Protein AF-A0A2E7N366-F1 (afdb_monomer)

Sequence (136 aa):
MPIILEIIRPYVFANLYFTIGTSVVTGVSNSIASAVQTSSGFGDLLIDFFQAGGGNLGLGLVVNFIPASFNQRFSHSDFFWMTGNLMMVGMNALMLGFQYAIQTENPIESRLIPTIASQSLQNLVILRTYRKSNSA

Secondary structure (DSSP, 8-state):
-HHHHHHHHHHHHHHHHHHHHHHHHHHHHHHHHHHHHS---HHHHHHHHHHHHHHHHHHHHHHTHHHHHHHHHHTTSTTHHHHHHHHHHHHHHHHHHHHHHTT-SSHHHHHHHHHHHHHHHHHHHHHHHHHHHHT-

Nearest PDB structures (foldseek):
  5xtc-assembly1_V  TM=4.777E-01  e=3.179E+00  Homo sapiens
  5kc4-assembly2_E  TM=3.832E-01  e=2.266E+00  Thermotoga maritima MSB8
  4tx5-assembly1_B  TM=2.232E-01  e=5.158E+00  Homo sapiens

Structure (mmCIF, N/CA/C/O backbone):
data_AF-A0A2E7N366-F1
#
_entry.id   AF-A0A2E7N366-F1
#
loop_
_atom_site.group_PDB
_atom_site.id
_atom_site.type_symbol
_atom_site.label_atom_id
_atom_site.label_alt_id
_atom_site.label_comp_id
_atom_site.label_asym_id
_atom_site.label_entity_id
_atom_site.label_seq_id
_atom_site.pdbx_PDB_ins_code
_atom_site.Cartn_x
_atom_site.Cartn_y
_atom_site.Cartn_z
_atom_site.occupancy
_atom_site.B_iso_or_equiv
_atom_site.auth_seq_id
_atom_site.auth_comp_id
_atom_site.auth_asym_id
_atom_site.auth_atom_id
_atom_site.pdbx_PDB_model_num
ATOM 1 N N . MET A 1 1 ? -32.518 -3.395 2.191 1.00 57.12 1 MET A N 1
ATOM 2 C CA . MET A 1 1 ? -31.370 -3.044 1.325 1.00 57.12 1 MET A CA 1
ATOM 3 C C . MET A 1 1 ? -30.466 -1.914 1.854 1.00 57.12 1 MET A C 1
ATOM 5 O O . MET A 1 1 ? -29.264 -2.079 1.693 1.00 57.12 1 MET A O 1
ATOM 9 N N . PRO A 1 2 ? -30.939 -0.827 2.514 1.00 69.81 2 PRO A N 1
ATOM 10 C CA . PRO A 1 2 ? -30.038 0.261 2.946 1.00 69.81 2 PRO A CA 1
ATOM 11 C C . PRO A 1 2 ? -29.047 -0.146 4.054 1.00 69.81 2 PRO A C 1
ATOM 13 O O . PRO A 1 2 ? -27.882 0.227 3.999 1.00 69.81 2 PRO A O 1
ATOM 16 N N . ILE A 1 3 ? -29.466 -1.010 4.987 1.00 70.88 3 ILE A N 1
ATOM 17 C CA . ILE A 1 3 ? -28.657 -1.430 6.149 1.00 70.88 3 ILE A CA 1
ATOM 18 C C . ILE A 1 3 ? -27.393 -2.210 5.740 1.00 70.88 3 ILE A C 1
ATOM 20 O O . ILE A 1 3 ? -26.311 -1.975 6.265 1.00 70.88 3 ILE A O 1
ATOM 24 N N . ILE A 1 4 ? -27.503 -3.119 4.764 1.00 70.12 4 ILE A N 1
ATOM 25 C CA . ILE A 1 4 ? -26.356 -3.907 4.275 1.00 70.12 4 ILE A CA 1
ATOM 26 C C . ILE A 1 4 ? -25.323 -2.989 3.615 1.00 70.12 4 ILE A C 1
ATOM 28 O O . ILE A 1 4 ? -24.121 -3.153 3.819 1.00 70.12 4 ILE A O 1
ATOM 32 N N . LEU A 1 5 ? -25.793 -1.995 2.854 1.00 72.12 5 LEU A N 1
ATOM 33 C CA . LEU A 1 5 ? -24.915 -1.034 2.203 1.00 72.12 5 LEU A CA 1
ATOM 34 C C . LEU A 1 5 ? -24.159 -0.198 3.241 1.00 72.12 5 LEU A C 1
ATOM 36 O O . LEU A 1 5 ? -22.959 -0.013 3.097 1.00 72.12 5 LEU A O 1
ATOM 40 N N . GLU A 1 6 ? -24.822 0.254 4.306 1.00 76.06 6 GLU A N 1
ATOM 41 C CA . GLU A 1 6 ? -24.183 1.023 5.382 1.00 76.06 6 GLU A CA 1
ATOM 42 C C . GLU A 1 6 ? -23.105 0.233 6.129 1.00 76.06 6 GLU A C 1
ATOM 44 O O . GLU A 1 6 ? -22.055 0.795 6.444 1.00 76.06 6 GLU A O 1
ATOM 49 N N . ILE A 1 7 ? -23.325 -1.067 6.346 1.00 78.44 7 ILE A N 1
ATOM 50 C CA . ILE A 1 7 ? -22.358 -1.952 7.008 1.00 78.44 7 ILE A CA 1
ATOM 51 C C . ILE A 1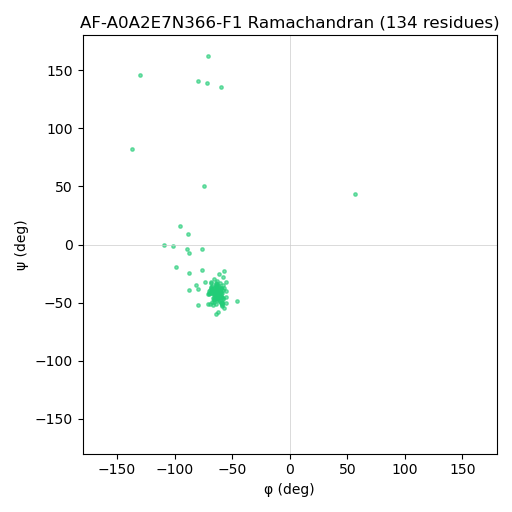 7 ? -21.141 -2.212 6.112 1.00 78.44 7 ILE A C 1
ATOM 53 O O . ILE A 1 7 ? -20.013 -2.189 6.596 1.00 78.44 7 ILE A O 1
ATOM 57 N N . ILE A 1 8 ? -21.341 -2.443 4.810 1.00 83.44 8 ILE A N 1
ATOM 58 C CA . ILE A 1 8 ? -20.267 -2.833 3.877 1.00 83.44 8 ILE A CA 1
ATOM 59 C C . ILE A 1 8 ? -19.459 -1.625 3.384 1.00 83.44 8 ILE A C 1
ATOM 61 O O . ILE A 1 8 ? -18.243 -1.710 3.196 1.00 83.44 8 ILE A O 1
ATOM 65 N N . ARG A 1 9 ? -20.119 -0.480 3.199 1.00 86.38 9 ARG A N 1
ATOM 66 C CA . ARG A 1 9 ? -19.532 0.762 2.684 1.00 86.38 9 ARG A CA 1
ATOM 67 C C . ARG A 1 9 ? -18.185 1.155 3.321 1.00 86.38 9 ARG A C 1
ATOM 69 O O . ARG A 1 9 ? -17.269 1.452 2.554 1.00 86.38 9 ARG A O 1
ATOM 76 N N . PRO A 1 10 ? -17.997 1.163 4.657 1.00 85.38 10 PRO A N 1
ATOM 77 C CA . PRO A 1 10 ? -16.713 1.545 5.251 1.00 85.38 10 PRO A CA 1
ATOM 78 C C . PRO A 1 10 ? -15.563 0.591 4.885 1.00 85.38 10 PRO A C 1
ATOM 80 O O . PRO A 1 10 ? -14.434 1.044 4.693 1.00 85.38 10 PRO A O 1
ATOM 83 N N . TYR A 1 11 ? -15.843 -0.705 4.720 1.00 87.56 11 TYR A N 1
ATOM 84 C CA . TYR A 1 11 ? -14.853 -1.702 4.297 1.00 87.56 11 TYR A CA 1
ATOM 85 C C . TYR A 1 11 ? -14.465 -1.515 2.831 1.00 87.56 11 TYR A C 1
ATOM 87 O O . TYR A 1 11 ? -13.282 -1.542 2.498 1.00 87.56 11 TYR A O 1
ATOM 95 N N . VAL A 1 12 ? -15.448 -1.257 1.964 1.00 88.56 12 VAL A N 1
ATOM 96 C CA . VAL A 1 12 ? -15.210 -0.994 0.537 1.00 88.56 12 VAL A CA 1
ATOM 97 C C . VAL A 1 12 ? -14.381 0.273 0.352 1.00 88.56 12 VAL A C 1
ATOM 99 O O . VAL A 1 12 ? -13.390 0.246 -0.371 1.00 88.56 12 VAL A O 1
ATOM 102 N N . PHE A 1 13 ? -14.716 1.364 1.044 1.00 91.06 13 PHE A N 1
ATOM 103 C CA . PHE A 1 13 ? -13.934 2.597 0.943 1.00 91.06 13 PHE A CA 1
ATOM 104 C C . PHE A 1 13 ? -12.517 2.450 1.489 1.00 91.06 13 PHE A C 1
ATOM 106 O O . PHE A 1 13 ? -11.583 2.960 0.875 1.00 91.06 13 PHE A O 1
ATOM 113 N N . ALA A 1 14 ? -12.336 1.745 2.608 1.00 89.12 14 ALA A N 1
ATOM 114 C CA . ALA A 1 14 ? -11.002 1.481 3.135 1.00 89.12 14 ALA A CA 1
ATOM 115 C C . AL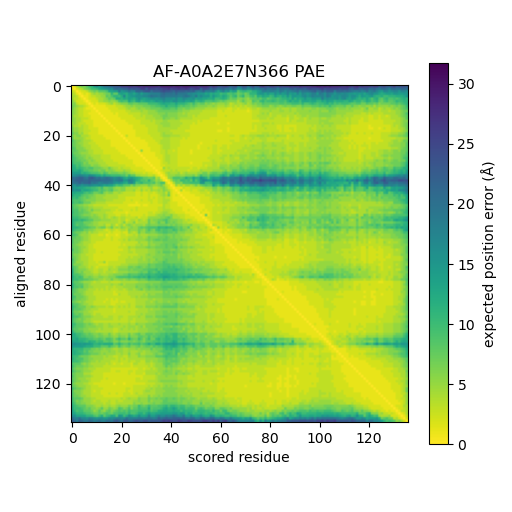A A 1 14 ? -10.179 0.621 2.162 1.00 89.12 14 ALA A C 1
ATOM 117 O O . ALA A 1 14 ? -9.018 0.929 1.907 1.00 89.12 14 ALA A O 1
ATOM 118 N N . ASN A 1 15 ? -10.784 -0.399 1.553 1.00 92.56 15 ASN A N 1
ATOM 119 C CA . ASN A 1 15 ? -10.117 -1.233 0.558 1.00 92.56 15 ASN A CA 1
ATOM 120 C C . ASN A 1 15 ? -9.722 -0.427 -0.692 1.00 92.56 15 ASN A C 1
ATOM 122 O O . ASN A 1 15 ? -8.570 -0.468 -1.124 1.00 92.56 15 ASN A O 1
ATOM 126 N N . LEU A 1 16 ? -10.646 0.374 -1.229 1.00 93.12 16 LEU A N 1
ATOM 127 C CA . LEU A 1 16 ? -10.369 1.268 -2.354 1.00 93.12 16 LEU A CA 1
ATOM 128 C C . LEU A 1 16 ? -9.272 2.280 -2.015 1.00 93.12 16 LEU A C 1
ATOM 130 O O . LEU A 1 16 ? -8.417 2.539 -2.853 1.00 93.12 16 LEU A O 1
ATOM 134 N N . TYR A 1 17 ? -9.247 2.809 -0.790 1.00 92.94 17 TYR A N 1
ATOM 135 C CA . TYR A 1 17 ? -8.205 3.730 -0.342 1.00 92.94 17 TYR A CA 1
ATOM 136 C C . TYR A 1 17 ? -6.806 3.106 -0.429 1.00 92.94 17 TYR A C 1
ATOM 138 O O . TYR A 1 17 ? -5.912 3.691 -1.043 1.00 92.94 17 TYR A O 1
ATOM 146 N N . PHE A 1 18 ? -6.617 1.907 0.130 1.00 92.06 18 PHE A N 1
ATOM 147 C CA . PHE A 1 18 ? -5.327 1.215 0.060 1.00 92.06 18 PHE A CA 1
ATOM 148 C C . PHE A 1 18 ? -4.986 0.777 -1.366 1.00 92.06 18 PHE A C 1
ATOM 150 O O . PHE A 1 18 ? -3.851 0.947 -1.812 1.00 92.06 18 PHE A O 1
ATOM 157 N N . THR A 1 19 ? -5.969 0.267 -2.106 1.00 92.38 19 THR A N 1
ATOM 158 C CA . THR A 1 19 ? -5.776 -0.237 -3.468 1.00 92.38 19 THR A CA 1
ATOM 159 C C . THR A 1 19 ? -5.425 0.867 -4.450 1.00 92.38 19 THR A C 1
ATOM 161 O O . THR A 1 19 ? -4.428 0.751 -5.157 1.00 92.38 19 THR A O 1
ATOM 164 N N . ILE A 1 20 ? -6.176 1.966 -4.467 1.00 92.81 20 ILE A N 1
ATOM 165 C CA . ILE A 1 20 ? -5.880 3.109 -5.336 1.00 92.81 20 ILE A CA 1
ATOM 166 C C . ILE A 1 20 ? -4.556 3.743 -4.913 1.00 92.81 20 ILE A C 1
ATOM 168 O O . ILE A 1 20 ? -3.709 3.992 -5.763 1.00 92.81 20 ILE A O 1
ATOM 172 N N . GLY A 1 21 ? -4.342 3.950 -3.609 1.00 91.12 21 GLY A N 1
ATOM 173 C CA . GLY A 1 21 ? -3.119 4.571 -3.103 1.00 91.12 21 GLY A CA 1
ATOM 174 C C . GLY A 1 21 ? -1.858 3.799 -3.496 1.00 91.12 21 GLY A C 1
ATOM 175 O O . GLY A 1 21 ? -0.936 4.378 -4.064 1.00 91.12 21 GLY A O 1
ATOM 176 N N . THR A 1 22 ? -1.828 2.487 -3.254 1.00 89.94 22 THR A N 1
ATOM 177 C CA . THR A 1 22 ? -0.680 1.648 -3.640 1.00 89.94 22 THR A CA 1
ATOM 178 C C . THR A 1 22 ? -0.521 1.550 -5.156 1.00 89.94 22 THR A C 1
ATOM 180 O O . THR A 1 22 ? 0.599 1.649 -5.641 1.00 89.94 22 THR A O 1
ATOM 183 N N . SER A 1 23 ? -1.617 1.458 -5.915 1.00 90.62 23 SER A N 1
ATOM 184 C CA . SER A 1 23 ? -1.563 1.353 -7.382 1.00 90.62 23 SER A CA 1
ATOM 185 C C . SER A 1 23 ? -1.072 2.629 -8.056 1.00 90.62 23 SER A C 1
ATOM 187 O O . SER A 1 23 ? -0.304 2.552 -9.009 1.00 90.62 23 SER A O 1
ATOM 189 N N . VAL A 1 24 ? -1.457 3.803 -7.545 1.00 92.00 24 VAL A N 1
ATOM 190 C CA . VAL A 1 24 ? -0.930 5.087 -8.030 1.00 92.00 24 VAL A CA 1
ATOM 191 C C . VAL A 1 24 ? 0.569 5.172 -7.774 1.00 92.00 24 VAL A C 1
ATOM 193 O O . VAL A 1 24 ? 1.307 5.531 -8.684 1.00 92.00 24 VAL A O 1
ATOM 196 N N . VAL A 1 25 ? 1.033 4.814 -6.571 1.00 91.56 25 VAL A N 1
ATOM 197 C CA . VAL A 1 25 ? 2.471 4.853 -6.267 1.00 91.56 25 VAL A CA 1
ATOM 198 C C . VAL A 1 25 ? 3.241 3.882 -7.162 1.00 91.56 25 VAL A C 1
ATOM 200 O O . VAL A 1 25 ? 4.235 4.284 -7.753 1.00 91.56 25 VAL A O 1
ATOM 203 N N . THR A 1 26 ? 2.755 2.653 -7.343 1.00 88.00 26 THR A N 1
ATOM 204 C CA . THR A 1 26 ? 3.367 1.676 -8.257 1.00 88.00 26 THR A CA 1
ATOM 205 C C . THR A 1 26 ? 3.409 2.178 -9.702 1.00 88.00 26 THR A C 1
ATOM 207 O O . THR A 1 26 ? 4.453 2.080 -10.343 1.00 88.00 26 THR A O 1
ATOM 210 N N . GLY A 1 27 ? 2.315 2.760 -10.202 1.00 89.25 27 GLY A N 1
ATOM 211 C CA . GLY A 1 27 ? 2.267 3.355 -11.537 1.00 89.25 27 GLY A CA 1
ATOM 212 C C . GLY A 1 27 ? 3.296 4.470 -11.707 1.00 89.25 27 GLY A C 1
ATOM 213 O O . GLY A 1 27 ? 4.104 4.426 -12.629 1.00 89.25 27 GLY A O 1
ATOM 214 N N . VAL A 1 28 ? 3.313 5.443 -10.786 1.00 91.25 28 VAL A N 1
ATOM 215 C CA . VAL A 1 28 ? 4.268 6.563 -10.825 1.00 91.25 28 VAL A CA 1
ATOM 216 C C . VAL A 1 28 ? 5.706 6.052 -10.779 1.00 91.25 28 VAL A C 1
ATOM 218 O O . VAL A 1 28 ? 6.544 6.510 -11.550 1.00 91.25 28 VAL A O 1
ATOM 221 N N . SER A 1 29 ? 6.004 5.100 -9.895 1.00 87.69 29 SER A N 1
ATOM 222 C CA . SER A 1 29 ? 7.351 4.556 -9.756 1.00 87.69 29 SER A CA 1
ATOM 223 C C . SER A 1 29 ? 7.844 3.862 -11.020 1.00 87.69 29 SER A C 1
ATOM 225 O O . SER A 1 29 ? 8.994 4.075 -11.396 1.00 87.69 29 SER A O 1
ATOM 227 N N . ASN A 1 30 ? 6.986 3.103 -11.705 1.00 87.25 30 ASN A N 1
ATOM 228 C CA . ASN A 1 30 ? 7.369 2.450 -12.955 1.00 87.25 30 ASN A CA 1
ATOM 229 C C . ASN A 1 30 ? 7.557 3.456 -14.093 1.00 87.25 30 ASN A C 1
ATOM 231 O O . ASN A 1 30 ? 8.567 3.384 -14.784 1.00 87.25 30 ASN A O 1
ATOM 235 N N . SER A 1 31 ? 6.689 4.462 -14.226 1.00 88.12 31 SER A N 1
ATOM 236 C CA . SER A 1 31 ? 6.911 5.541 -15.198 1.00 88.12 31 SER A CA 1
ATOM 237 C C . SER A 1 31 ? 8.213 6.298 -14.941 1.00 88.12 31 SER A C 1
ATOM 239 O O . SER A 1 31 ? 8.929 6.630 -15.880 1.00 88.12 31 SER A O 1
ATOM 241 N N . ILE A 1 32 ? 8.554 6.575 -13.678 1.00 87.31 32 ILE A N 1
ATOM 242 C CA . ILE A 1 32 ? 9.822 7.236 -13.340 1.00 87.31 32 ILE A CA 1
ATOM 243 C C . ILE A 1 32 ? 11.007 6.337 -13.703 1.00 87.31 32 ILE A C 1
ATOM 245 O O . ILE A 1 32 ? 11.974 6.826 -14.284 1.00 87.31 32 ILE A O 1
ATOM 249 N N . ALA A 1 33 ? 10.939 5.040 -13.394 1.00 85.75 33 ALA A N 1
ATOM 250 C CA . ALA A 1 33 ? 11.992 4.096 -13.752 1.00 85.75 33 ALA A CA 1
ATOM 251 C C . ALA A 1 33 ? 12.232 4.085 -15.270 1.00 85.75 33 ALA A C 1
ATOM 253 O O . ALA A 1 33 ? 13.373 4.249 -15.704 1.00 85.75 33 ALA A O 1
ATOM 254 N N . SER A 1 34 ? 11.166 4.020 -16.068 1.00 86.19 34 SER A N 1
ATOM 255 C CA . SER A 1 34 ? 11.248 4.081 -17.529 1.00 86.19 34 SER A CA 1
ATOM 256 C C . SER A 1 34 ? 11.783 5.414 -18.051 1.00 86.19 34 SER A C 1
ATOM 258 O O . SER A 1 34 ? 12.583 5.420 -18.981 1.00 86.19 34 SER A O 1
ATOM 260 N N . ALA A 1 35 ? 11.408 6.547 -17.448 1.00 86.69 35 ALA A N 1
ATOM 261 C CA . ALA A 1 35 ? 11.916 7.864 -17.848 1.00 86.69 35 ALA A CA 1
ATOM 262 C C . ALA A 1 35 ? 13.423 8.031 -17.593 1.00 86.69 35 ALA A C 1
ATOM 264 O O . ALA A 1 35 ? 14.091 8.793 -18.288 1.00 86.69 35 ALA A O 1
ATOM 265 N N . VAL A 1 36 ? 13.949 7.351 -16.570 1.00 86.94 36 VAL A N 1
ATOM 266 C CA . VAL A 1 36 ? 15.366 7.420 -16.191 1.00 86.94 36 VAL A CA 1
ATOM 267 C C . VAL A 1 36 ? 16.208 6.405 -16.966 1.00 86.94 36 VAL A C 1
ATOM 269 O O . VAL A 1 36 ? 17.336 6.715 -17.340 1.00 86.94 36 VAL A O 1
ATOM 272 N N . GLN A 1 37 ? 15.691 5.197 -17.195 1.00 80.25 37 GLN A N 1
ATOM 273 C CA . GLN A 1 37 ? 16.447 4.104 -17.821 1.00 80.25 37 GLN A CA 1
ATOM 274 C C . GLN A 1 37 ? 16.380 4.116 -19.350 1.00 80.25 37 GLN A C 1
ATOM 276 O O . GLN A 1 37 ? 17.282 3.609 -20.014 1.00 80.25 37 GLN A O 1
ATOM 281 N N . THR A 1 38 ? 15.336 4.714 -19.913 1.00 70.75 38 THR A N 1
ATOM 282 C CA . THR A 1 38 ? 15.083 4.753 -21.353 1.00 70.75 38 THR A CA 1
ATOM 283 C C . THR A 1 38 ? 14.790 6.188 -21.776 1.00 70.75 38 THR A C 1
ATOM 285 O O . THR A 1 38 ? 14.181 6.955 -21.036 1.00 70.75 38 THR A O 1
ATOM 288 N N . SER A 1 39 ? 15.206 6.585 -22.983 1.00 71.50 39 SER A N 1
ATOM 289 C CA . SER A 1 39 ? 14.814 7.872 -23.588 1.00 71.50 39 SER A CA 1
ATOM 290 C C . SER A 1 39 ? 13.357 7.829 -24.075 1.00 71.50 39 SER A C 1
ATOM 292 O O . SER A 1 39 ? 13.069 8.112 -25.236 1.00 71.50 39 SER A O 1
ATOM 294 N N . SER A 1 40 ? 12.458 7.393 -23.196 1.00 77.00 40 SER A N 1
ATOM 295 C CA . SER A 1 40 ? 11.061 7.096 -23.485 1.00 77.00 40 SER A CA 1
ATOM 296 C C . SER A 1 40 ? 10.265 8.369 -23.725 1.00 77.00 40 SER A C 1
ATOM 298 O O . SER A 1 40 ? 10.412 9.367 -23.012 1.00 77.00 40 SER A O 1
ATOM 300 N N . GLY A 1 41 ? 9.383 8.331 -24.724 1.00 85.50 41 GLY A N 1
ATOM 301 C CA . GLY A 1 41 ? 8.437 9.412 -24.957 1.00 85.50 41 GLY A CA 1
ATOM 302 C C . GLY A 1 41 ? 7.359 9.445 -23.873 1.00 85.50 41 GLY A C 1
ATOM 303 O O . GLY A 1 41 ? 7.101 8.454 -23.195 1.00 85.50 41 GLY A O 1
ATOM 304 N N . PHE A 1 42 ? 6.659 10.574 -23.739 1.00 85.88 42 PHE A N 1
ATOM 305 C CA . PHE A 1 42 ? 5.567 10.720 -22.765 1.00 85.88 42 PHE A CA 1
ATOM 306 C C . PHE A 1 42 ? 4.471 9.642 -22.904 1.00 85.88 42 PHE A C 1
ATOM 308 O O . PHE A 1 42 ? 3.883 9.232 -21.906 1.00 85.88 42 PHE A O 1
ATOM 315 N N . GLY A 1 43 ? 4.218 9.158 -24.126 1.00 87.94 43 GLY A N 1
ATOM 316 C CA . GLY A 1 43 ? 3.265 8.073 -24.379 1.00 87.94 43 GLY A CA 1
ATOM 317 C C . GLY A 1 43 ? 3.666 6.750 -23.722 1.00 87.94 43 GLY A C 1
ATOM 318 O O . GLY A 1 43 ? 2.826 6.114 -23.091 1.00 87.94 43 GLY A O 1
ATOM 319 N N . ASP A 1 44 ? 4.945 6.384 -23.789 1.00 86.81 44 ASP A N 1
ATOM 320 C CA . ASP A 1 44 ? 5.464 5.151 -23.186 1.00 86.81 44 ASP A CA 1
ATOM 321 C C . ASP A 1 44 ? 5.394 5.229 -21.655 1.00 86.81 44 ASP A C 1
ATOM 323 O O . ASP A 1 44 ? 4.946 4.293 -21.000 1.00 86.81 44 ASP A O 1
ATOM 327 N N . LEU A 1 45 ? 5.697 6.403 -21.084 1.00 89.12 45 LEU A N 1
ATOM 328 C CA . LEU A 1 45 ? 5.575 6.638 -19.641 1.00 89.12 45 LEU A CA 1
ATOM 329 C C . LEU A 1 45 ? 4.140 6.444 -19.135 1.00 89.12 45 LEU A C 1
ATOM 331 O O . LEU A 1 45 ? 3.942 5.935 -18.029 1.00 89.12 45 LEU A O 1
ATOM 335 N N . LEU A 1 46 ? 3.137 6.852 -19.922 1.00 89.50 46 LEU A N 1
ATOM 336 C CA . LEU A 1 46 ? 1.729 6.629 -19.589 1.00 89.50 46 LEU A CA 1
ATOM 337 C C . LEU A 1 46 ? 1.347 5.151 -19.689 1.00 89.50 46 LEU A C 1
ATOM 339 O O . LEU A 1 46 ? 0.601 4.663 -18.842 1.00 89.50 46 LEU A O 1
ATOM 343 N N . ILE A 1 47 ? 1.843 4.435 -20.697 1.00 90.25 47 ILE A N 1
ATOM 344 C CA . ILE A 1 47 ? 1.590 2.996 -20.832 1.00 90.25 47 ILE A CA 1
ATOM 345 C C . ILE A 1 47 ? 2.166 2.256 -19.623 1.00 90.25 47 ILE A C 1
ATOM 347 O O . ILE A 1 47 ? 1.439 1.501 -18.977 1.00 90.25 47 ILE A O 1
ATOM 351 N N . ASP A 1 48 ? 3.405 2.562 -19.240 1.00 87.44 48 ASP A N 1
ATOM 352 C CA . ASP A 1 48 ? 4.058 1.960 -18.077 1.00 87.44 48 ASP A CA 1
ATOM 353 C C . ASP A 1 48 ? 3.316 2.274 -16.773 1.00 87.44 48 ASP A C 1
ATOM 355 O O . ASP A 1 48 ? 3.144 1.391 -15.925 1.00 87.44 48 ASP A O 1
ATOM 359 N N . PHE A 1 49 ? 2.786 3.499 -16.640 1.00 90.25 49 PHE A N 1
ATOM 360 C CA . PHE A 1 49 ? 1.938 3.884 -15.510 1.00 90.25 49 PHE A CA 1
ATOM 361 C C . PHE A 1 49 ? 0.725 2.960 -15.395 1.00 90.25 49 PHE A C 1
ATOM 363 O O . PHE A 1 49 ? 0.459 2.395 -14.332 1.00 90.25 49 PHE A O 1
ATOM 370 N N . PHE A 1 50 ? -0.043 2.831 -16.480 1.00 90.25 50 PHE A N 1
ATOM 371 C CA . PHE A 1 50 ? -1.306 2.098 -16.470 1.00 90.25 50 PHE A CA 1
ATOM 372 C C . PHE A 1 50 ? -1.102 0.591 -16.415 1.00 90.25 50 PHE A C 1
ATOM 374 O O . PHE A 1 50 ? -1.903 -0.096 -15.785 1.00 90.25 50 PHE A O 1
ATOM 381 N N . GLN A 1 51 ? -0.035 0.069 -17.012 1.00 88.44 51 GLN A N 1
ATOM 382 C CA . GLN A 1 51 ? 0.289 -1.349 -16.934 1.00 88.44 51 GLN A CA 1
ATOM 383 C C . GLN A 1 51 ? 0.663 -1.741 -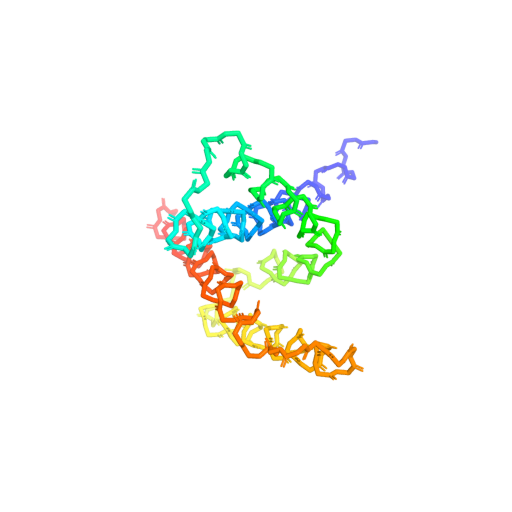15.502 1.00 88.44 51 GLN A C 1
ATOM 385 O O . GLN A 1 51 ? 0.125 -2.706 -14.957 1.00 88.44 51 GLN A O 1
ATOM 390 N N . ALA A 1 52 ? 1.514 -0.945 -14.856 1.00 85.56 52 ALA A N 1
ATOM 391 C CA . ALA A 1 52 ? 1.940 -1.178 -13.485 1.00 85.56 52 ALA A CA 1
ATOM 392 C C . ALA A 1 52 ? 0.826 -0.910 -12.464 1.00 85.56 52 ALA A C 1
ATOM 394 O O . ALA A 1 52 ? 0.515 -1.753 -11.620 1.00 85.56 52 ALA A O 1
ATOM 395 N N . GLY A 1 53 ? 0.191 0.260 -12.557 1.00 85.00 53 GLY A N 1
ATOM 396 C CA . GLY A 1 53 ? -0.896 0.661 -11.674 1.00 85.00 53 GLY A CA 1
ATOM 397 C C . GLY A 1 53 ? -2.129 -0.217 -11.860 1.00 85.00 53 GLY A C 1
ATOM 398 O O . GLY A 1 53 ? -2.676 -0.727 -10.887 1.00 85.00 53 GLY A O 1
ATOM 399 N N . GLY A 1 54 ? -2.533 -0.466 -13.106 1.00 83.56 54 GLY A N 1
ATOM 400 C CA . GLY A 1 54 ? -3.654 -1.343 -13.442 1.00 83.56 54 GLY A CA 1
ATOM 401 C C . GLY A 1 54 ? -3.423 -2.789 -13.010 1.00 83.56 54 GLY A C 1
ATOM 402 O O . GLY A 1 54 ? -4.323 -3.399 -12.431 1.00 83.56 54 GLY A O 1
ATOM 403 N N . GLY A 1 55 ? -2.206 -3.313 -13.192 1.00 80.06 55 GLY A N 1
ATOM 404 C CA . GLY A 1 55 ? -1.825 -4.635 -12.690 1.00 80.06 55 GLY A CA 1
ATOM 405 C C . GLY A 1 55 ? -1.957 -4.753 -11.167 1.00 80.06 55 GLY A C 1
ATOM 406 O O . GLY A 1 55 ? -2.431 -5.770 -10.658 1.00 80.06 55 GLY A O 1
ATOM 407 N N . ASN A 1 56 ? -1.627 -3.688 -10.431 1.00 82.88 56 ASN A N 1
ATOM 408 C CA . ASN A 1 56 ? -1.738 -3.664 -8.973 1.00 82.88 56 ASN A CA 1
ATOM 409 C C . ASN A 1 56 ? -3.186 -3.494 -8.467 1.00 82.88 56 ASN A C 1
ATOM 411 O O . ASN A 1 56 ? -3.484 -3.912 -7.348 1.00 82.88 56 ASN A O 1
ATOM 415 N N . LEU A 1 57 ? -4.112 -2.953 -9.272 1.00 83.94 57 LEU A N 1
ATOM 416 C CA . LEU A 1 57 ? -5.516 -2.787 -8.868 1.00 83.94 57 LEU A CA 1
ATOM 417 C C . LEU A 1 57 ? -6.210 -4.130 -8.601 1.00 83.94 57 LEU A C 1
ATOM 419 O O . LEU A 1 57 ? -6.896 -4.270 -7.589 1.00 83.94 57 LEU A O 1
ATOM 423 N N . GLY A 1 58 ? -6.031 -5.116 -9.487 1.00 80.44 58 GLY A N 1
ATOM 424 C CA . GLY A 1 58 ? -6.738 -6.400 -9.408 1.00 80.44 58 GLY A CA 1
ATOM 425 C C . GLY A 1 58 ? -6.409 -7.179 -8.133 1.00 80.44 58 GLY A C 1
ATOM 426 O O . GLY A 1 58 ? -7.292 -7.462 -7.323 1.00 80.44 58 GLY A O 1
ATOM 427 N N . LEU A 1 59 ? -5.123 -7.475 -7.916 1.00 80.38 59 LEU A N 1
ATOM 428 C CA . LEU A 1 59 ? -4.665 -8.128 -6.684 1.00 80.38 59 LEU A CA 1
ATOM 429 C C . LEU A 1 59 ? -4.810 -7.214 -5.463 1.00 80.38 59 LEU A C 1
ATOM 431 O O . LEU A 1 59 ? -5.113 -7.697 -4.372 1.00 80.38 59 LEU A O 1
ATOM 435 N N . GLY A 1 60 ? -4.659 -5.900 -5.646 1.00 83.38 60 GLY A N 1
ATOM 436 C CA . GLY A 1 60 ? -4.839 -4.903 -4.599 1.00 83.38 60 GLY A CA 1
ATOM 437 C C . GLY A 1 60 ? -6.211 -4.997 -3.941 1.00 83.38 60 GLY A C 1
ATOM 438 O O . GLY A 1 60 ? -6.275 -5.045 -2.718 1.00 83.38 60 GLY A O 1
ATOM 439 N N . LEU A 1 61 ? -7.293 -5.134 -4.716 1.00 87.75 61 LEU A N 1
ATOM 440 C CA . LEU A 1 61 ? -8.651 -5.261 -4.167 1.00 87.75 61 LEU A CA 1
ATOM 441 C C . LEU A 1 61 ? -8.827 -6.485 -3.262 1.00 87.75 61 LEU A C 1
ATOM 443 O O . LEU A 1 61 ? -9.606 -6.438 -2.310 1.00 87.75 61 LEU A O 1
ATOM 447 N N . VAL A 1 62 ? -8.131 -7.583 -3.550 1.00 86.56 62 VAL A N 1
ATOM 448 C CA . VAL A 1 62 ? -8.220 -8.810 -2.749 1.00 86.56 62 VAL A CA 1
ATOM 449 C C . VAL A 1 62 ? -7.363 -8.674 -1.494 1.00 86.56 62 VAL A C 1
ATOM 451 O O . VAL A 1 62 ? -7.842 -8.854 -0.376 1.00 86.56 62 VAL A O 1
ATOM 454 N N . VAL A 1 63 ? -6.096 -8.307 -1.672 1.00 86.56 63 VAL A N 1
ATOM 455 C CA . VAL A 1 63 ? -5.098 -8.272 -0.598 1.00 86.56 63 VAL A CA 1
ATOM 456 C C . VAL A 1 63 ? -5.393 -7.149 0.400 1.00 86.56 63 VAL A C 1
ATOM 458 O O . VAL A 1 63 ? -5.300 -7.354 1.611 1.00 86.56 63 VAL A O 1
ATOM 461 N N . ASN A 1 64 ? -5.827 -5.978 -0.075 1.00 91.62 64 ASN A N 1
ATOM 462 C CA . ASN A 1 64 ? -6.120 -4.829 0.783 1.00 91.62 64 ASN A CA 1
ATOM 463 C C . ASN A 1 64 ? -7.449 -4.949 1.544 1.00 91.62 64 ASN A C 1
ATOM 465 O O . ASN A 1 64 ? -7.741 -4.117 2.408 1.00 91.62 64 ASN A O 1
ATOM 469 N N . PHE A 1 65 ? -8.228 -6.010 1.315 1.00 89.44 65 PHE A N 1
ATOM 470 C CA . PHE A 1 65 ? -9.382 -6.310 2.156 1.00 89.44 65 PHE A CA 1
ATOM 471 C C . PHE A 1 65 ? -8.978 -6.607 3.609 1.00 89.44 65 PHE A C 1
ATOM 473 O O . PHE A 1 65 ? -9.718 -6.270 4.537 1.00 89.44 65 PHE A O 1
ATOM 480 N N . ILE A 1 66 ? -7.787 -7.179 3.822 1.00 89.69 66 ILE A N 1
ATOM 481 C CA . ILE A 1 66 ? -7.244 -7.468 5.156 1.00 89.69 66 ILE A CA 1
ATOM 482 C C . ILE A 1 66 ? -6.997 -6.174 5.946 1.00 89.69 66 ILE A C 1
ATOM 484 O O . ILE A 1 66 ? -7.642 -6.001 6.984 1.00 89.69 66 ILE A O 1
ATOM 488 N N . PRO A 1 67 ? -6.151 -5.228 5.484 1.00 90.94 67 PRO A N 1
ATOM 489 C CA . PRO A 1 67 ? -5.947 -3.972 6.196 1.00 90.94 67 PRO A CA 1
ATOM 490 C C . PRO A 1 67 ? -7.225 -3.139 6.293 1.00 90.94 67 PRO A C 1
ATOM 492 O O . PRO A 1 67 ? -7.463 -2.515 7.325 1.00 90.94 67 PRO A O 1
ATOM 495 N N . ALA A 1 68 ? -8.094 -3.167 5.277 1.00 90.69 68 ALA A N 1
ATOM 496 C CA . ALA A 1 68 ? -9.393 -2.504 5.341 1.00 90.69 68 ALA A CA 1
ATOM 497 C C . ALA A 1 68 ? -10.251 -3.032 6.500 1.00 90.69 68 ALA A C 1
ATOM 499 O O . ALA A 1 68 ? -10.744 -2.251 7.313 1.00 90.69 68 ALA A O 1
ATOM 500 N N . SER A 1 69 ? -10.384 -4.353 6.615 1.00 91.25 69 SER A N 1
ATOM 501 C CA . SER A 1 69 ? -11.183 -4.996 7.664 1.00 91.25 69 SER A CA 1
ATOM 502 C C . SER A 1 69 ? -10.566 -4.835 9.046 1.00 91.25 69 SER A C 1
ATOM 504 O O . SER A 1 69 ? -11.272 -4.545 10.012 1.00 91.25 69 SER A O 1
ATOM 506 N N . PHE A 1 70 ? -9.243 -4.976 9.139 1.00 93.00 70 PHE A N 1
ATOM 507 C CA . PHE A 1 70 ? -8.511 -4.783 10.381 1.00 93.00 70 PHE A CA 1
ATOM 508 C C . PHE A 1 70 ? -8.702 -3.361 10.914 1.00 93.00 70 PHE A C 1
ATOM 510 O O . PHE A 1 70 ? -9.087 -3.178 12.067 1.00 93.00 70 PHE A O 1
ATOM 517 N N . ASN A 1 71 ? -8.504 -2.352 10.062 1.00 92.31 71 ASN A N 1
ATOM 518 C CA . ASN A 1 71 ? -8.611 -0.958 10.471 1.00 92.31 71 ASN A CA 1
ATOM 519 C C . ASN A 1 71 ? -10.025 -0.598 10.933 1.00 92.31 71 ASN A C 1
ATOM 521 O O . ASN A 1 71 ? -10.157 0.059 11.956 1.00 92.31 71 ASN A O 1
ATOM 525 N N . GLN A 1 72 ? -11.077 -1.075 10.260 1.00 89.50 72 GLN A N 1
ATOM 526 C CA . GLN A 1 72 ? -12.455 -0.828 10.711 1.00 89.50 72 GLN A CA 1
ATOM 527 C C . GLN A 1 72 ? -12.753 -1.449 12.080 1.00 89.50 72 GLN A C 1
ATOM 529 O O . GLN A 1 72 ? -13.493 -0.881 12.882 1.00 89.50 72 GLN A O 1
ATOM 534 N N . ARG A 1 73 ? -12.175 -2.621 12.361 1.00 89.75 73 ARG A N 1
ATOM 535 C CA . ARG A 1 73 ? -12.426 -3.346 13.607 1.00 89.75 73 ARG A CA 1
ATOM 536 C C . ARG A 1 73 ? -11.623 -2.799 14.784 1.00 89.75 73 ARG A C 1
ATOM 538 O O . ARG A 1 73 ? -12.141 -2.751 15.896 1.00 89.75 73 ARG A O 1
ATOM 545 N N . PHE A 1 74 ? -10.374 -2.403 14.550 1.00 90.19 74 PHE A N 1
ATOM 546 C CA . PHE A 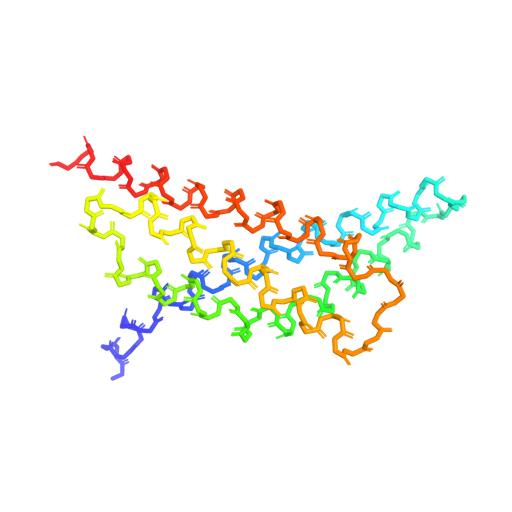1 74 ? -9.417 -2.084 15.612 1.00 90.19 74 PHE A CA 1
ATOM 547 C C . PHE A 1 74 ? -9.079 -0.593 15.737 1.00 90.19 74 PHE A C 1
ATOM 549 O O . PHE A 1 74 ? -8.342 -0.237 16.653 1.00 90.19 74 PHE A O 1
ATOM 556 N N . SER A 1 75 ? -9.648 0.292 14.906 1.00 89.75 75 SER A N 1
ATOM 557 C CA . SER A 1 75 ? -9.393 1.746 14.964 1.00 89.75 75 SER A CA 1
ATOM 558 C C . SER A 1 75 ? -9.701 2.396 16.313 1.00 89.75 75 SER A C 1
ATOM 560 O O . SER A 1 75 ? -9.176 3.461 16.610 1.00 89.75 75 SER A O 1
ATOM 562 N N . HIS A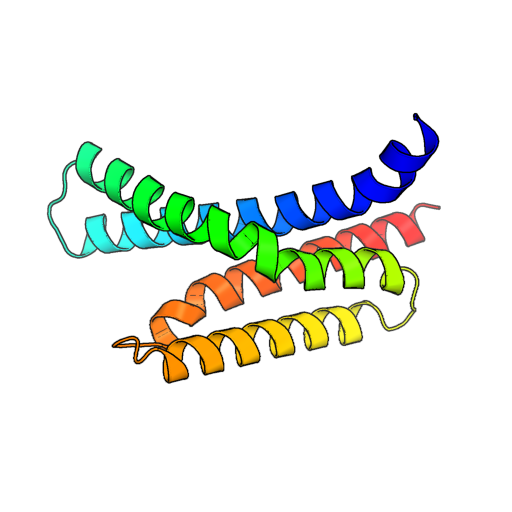 1 76 ? -10.562 1.778 17.119 1.00 88.31 76 HIS A N 1
ATOM 563 C CA . HIS A 1 76 ? -10.982 2.285 18.427 1.00 88.31 76 HIS A CA 1
ATOM 564 C C . HIS A 1 76 ? -10.074 1.818 19.576 1.00 88.31 76 HIS A C 1
ATOM 566 O O . HIS A 1 76 ? -10.312 2.181 20.720 1.00 88.31 76 HIS A O 1
ATOM 572 N N . SER A 1 77 ? -9.082 0.966 19.301 1.00 88.56 77 SER A N 1
ATOM 573 C CA . SER A 1 77 ? -8.171 0.454 20.324 1.00 88.56 77 SER A CA 1
ATOM 574 C C . SER A 1 77 ? -7.088 1.476 20.664 1.00 88.56 77 SER A C 1
ATOM 576 O O . SER A 1 77 ? -6.491 2.069 19.766 1.00 88.56 77 SER A O 1
ATOM 578 N N . ASP A 1 78 ? -6.733 1.579 21.945 1.00 86.44 78 ASP A N 1
ATOM 579 C CA . ASP A 1 78 ? -5.613 2.409 22.417 1.00 86.44 78 ASP A CA 1
ATOM 580 C C . ASP A 1 78 ? -4.275 2.027 21.758 1.00 86.44 78 ASP A C 1
ATOM 582 O O . ASP A 1 78 ? -3.399 2.867 21.545 1.00 86.44 78 ASP A O 1
ATOM 586 N N . PHE A 1 79 ? -4.136 0.759 21.354 1.00 90.31 79 PHE A N 1
ATOM 587 C CA . PHE A 1 79 ? -2.951 0.224 20.682 1.00 90.31 79 PHE A CA 1
ATOM 588 C C . PHE A 1 79 ? -3.073 0.210 19.153 1.00 90.31 79 PHE A C 1
ATOM 590 O O . PHE A 1 79 ? -2.298 -0.482 18.482 1.00 90.31 79 PHE A O 1
ATOM 597 N N . PHE A 1 80 ? -4.028 0.943 18.568 1.00 92.38 80 PHE A N 1
ATOM 598 C CA . PHE A 1 80 ? -4.267 0.934 17.122 1.00 92.38 80 PHE A CA 1
ATOM 599 C C . PHE A 1 80 ? -3.027 1.324 16.311 1.00 92.38 80 PHE A C 1
ATOM 601 O O . PHE A 1 80 ? -2.749 0.712 15.280 1.00 92.38 80 PHE A O 1
ATOM 608 N N . TRP A 1 81 ? -2.227 2.279 16.799 1.00 92.88 81 TRP A N 1
ATOM 609 C CA . TRP A 1 81 ? -0.982 2.654 16.129 1.00 92.88 81 TRP A CA 1
ATOM 610 C C . TRP A 1 81 ? -0.019 1.473 15.985 1.00 92.88 81 TRP A C 1
ATOM 612 O O . TRP A 1 81 ? 0.459 1.192 14.887 1.00 92.88 81 TRP A O 1
ATOM 622 N N . MET A 1 82 ? 0.235 0.752 17.078 1.00 93.56 82 MET A N 1
ATOM 623 C CA . MET A 1 82 ? 1.165 -0.375 17.079 1.00 93.56 82 MET A CA 1
ATOM 624 C C . MET A 1 82 ? 0.599 -1.549 16.280 1.00 93.56 82 MET A C 1
ATOM 626 O O . MET A 1 82 ? 1.252 -2.072 15.380 1.00 93.56 82 MET A O 1
ATOM 630 N N . THR A 1 83 ? -0.636 -1.943 16.583 1.00 92.69 83 THR A N 1
ATOM 631 C CA . THR A 1 83 ? -1.275 -3.120 15.982 1.00 92.69 83 THR A CA 1
ATOM 632 C C . THR A 1 83 ? -1.554 -2.931 14.490 1.00 92.69 83 THR A C 1
ATOM 634 O O . THR A 1 83 ? -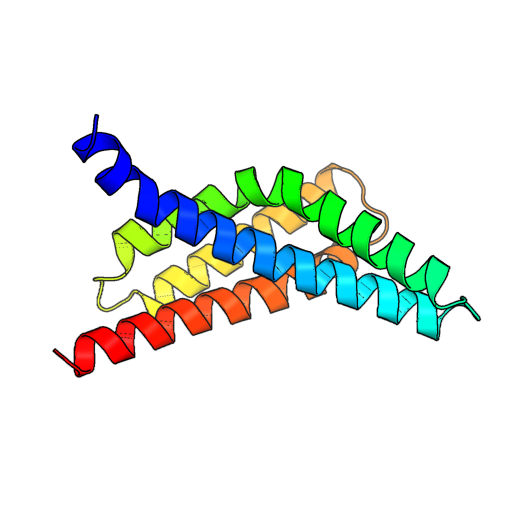1.320 -3.850 13.709 1.00 92.69 83 THR A O 1
ATOM 637 N N . GLY A 1 84 ? -1.955 -1.730 14.064 1.00 93.25 84 GLY A N 1
ATOM 638 C CA . GLY A 1 84 ? -2.138 -1.389 12.655 1.00 93.25 84 GLY A CA 1
ATOM 639 C C . GLY A 1 84 ? -0.825 -1.389 11.869 1.00 93.25 84 GLY A C 1
ATOM 640 O O . GLY A 1 84 ? -0.771 -1.928 10.765 1.00 93.25 84 GLY A O 1
ATOM 641 N N . ASN A 1 85 ? 0.259 -0.848 12.439 1.00 95.25 85 ASN A N 1
ATOM 642 C CA . ASN A 1 85 ? 1.571 -0.898 11.789 1.00 95.25 85 ASN A CA 1
ATOM 643 C C . ASN A 1 85 ? 2.121 -2.334 11.716 1.00 95.25 85 ASN A C 1
ATOM 645 O O . ASN A 1 85 ? 2.631 -2.717 10.665 1.00 95.25 85 ASN A O 1
ATOM 649 N N . LEU A 1 86 ? 1.975 -3.142 12.775 1.00 95.12 86 LEU A N 1
ATOM 650 C CA . LEU A 1 86 ? 2.380 -4.555 12.780 1.00 95.12 86 LEU A CA 1
ATOM 651 C C . LEU A 1 86 ? 1.603 -5.383 11.758 1.00 95.12 86 LEU A C 1
ATOM 653 O O . LEU A 1 86 ? 2.199 -6.185 11.043 1.00 95.12 86 LEU A O 1
ATOM 657 N N . MET A 1 87 ? 0.290 -5.166 11.652 1.00 95.38 87 MET A N 1
ATOM 658 C CA . MET A 1 87 ? -0.539 -5.810 10.635 1.00 95.38 87 MET A CA 1
ATOM 659 C C . MET A 1 87 ? -0.022 -5.493 9.227 1.00 95.38 87 MET A C 1
ATOM 661 O O . MET A 1 87 ? 0.158 -6.410 8.427 1.00 95.38 87 MET A O 1
ATOM 665 N N . MET A 1 88 ? 0.302 -4.230 8.940 1.00 95.25 88 MET A N 1
ATOM 666 C CA . MET A 1 88 ? 0.845 -3.852 7.633 1.00 95.25 88 MET A CA 1
ATOM 667 C C . MET A 1 88 ? 2.225 -4.437 7.352 1.00 95.25 88 MET A C 1
ATOM 669 O O . MET A 1 88 ? 2.474 -4.893 6.237 1.00 95.25 88 MET A O 1
ATOM 673 N N . VAL A 1 89 ? 3.111 -4.478 8.348 1.00 94.69 89 VAL A N 1
ATOM 674 C CA . VAL A 1 89 ? 4.416 -5.141 8.211 1.00 94.69 89 VAL A CA 1
ATOM 675 C C . VAL A 1 89 ? 4.226 -6.632 7.933 1.00 94.69 89 VAL A C 1
ATOM 677 O O . VAL A 1 89 ? 4.838 -7.157 7.006 1.00 94.69 89 VAL A O 1
ATOM 680 N N . GLY A 1 90 ? 3.332 -7.300 8.667 1.00 94.31 90 GLY A N 1
ATOM 681 C CA . GLY A 1 90 ? 2.995 -8.707 8.447 1.00 94.31 90 GLY A CA 1
ATOM 682 C C . GLY A 1 90 ? 2.447 -8.965 7.043 1.00 94.31 90 GLY A C 1
ATOM 683 O O . GLY A 1 90 ? 2.907 -9.874 6.358 1.00 94.31 90 GLY A O 1
ATOM 684 N N . MET A 1 91 ? 1.533 -8.119 6.565 1.00 93.94 91 MET A N 1
ATOM 685 C CA . MET A 1 91 ? 1.012 -8.177 5.196 1.00 93.94 91 MET A CA 1
ATOM 686 C C . MET A 1 91 ? 2.113 -8.003 4.147 1.00 93.94 91 MET A C 1
ATOM 688 O O . MET A 1 91 ? 2.178 -8.761 3.180 1.00 93.94 91 MET A O 1
ATOM 692 N N . ASN A 1 92 ? 3.010 -7.034 4.338 1.00 93.06 92 ASN A N 1
ATOM 693 C CA . ASN A 1 92 ? 4.127 -6.813 3.424 1.00 93.06 92 ASN A CA 1
ATOM 694 C C . ASN A 1 92 ? 5.121 -7.983 3.425 1.00 93.06 92 ASN A C 1
ATOM 696 O O . ASN A 1 92 ? 5.596 -8.359 2.354 1.00 93.06 92 ASN A O 1
ATOM 700 N N . ALA A 1 93 ? 5.371 -8.602 4.581 1.00 93.38 93 ALA A N 1
ATOM 701 C CA . ALA A 1 93 ? 6.193 -9.803 4.698 1.00 93.38 93 ALA A CA 1
ATOM 702 C C . ALA A 1 93 ? 5.553 -11.015 3.998 1.00 93.38 93 ALA A C 1
ATOM 704 O O . ALA A 1 93 ? 6.240 -11.726 3.268 1.00 93.38 93 ALA A O 1
ATOM 705 N N . LEU A 1 94 ? 4.238 -11.220 4.148 1.00 92.19 94 LEU A N 1
ATOM 706 C CA . LEU A 1 94 ? 3.505 -12.277 3.438 1.00 92.19 94 LEU A CA 1
ATOM 707 C C . LEU A 1 94 ? 3.561 -12.079 1.923 1.00 92.19 94 LEU A C 1
ATOM 709 O O . LEU A 1 94 ? 3.835 -13.021 1.185 1.00 92.19 94 LEU A O 1
ATOM 713 N N . MET A 1 95 ? 3.356 -10.847 1.459 1.00 90.56 95 MET A N 1
ATOM 714 C CA . MET A 1 95 ? 3.463 -10.518 0.040 1.00 90.56 95 MET A CA 1
ATOM 715 C C . MET A 1 95 ? 4.886 -10.707 -0.491 1.00 90.56 95 MET A C 1
ATOM 717 O O . MET A 1 95 ? 5.055 -11.156 -1.619 1.00 90.56 95 MET A O 1
ATOM 721 N N . LEU A 1 96 ? 5.912 -10.399 0.306 1.00 91.75 96 LEU A N 1
ATOM 722 C CA . LEU A 1 96 ? 7.297 -10.693 -0.053 1.00 91.75 96 LEU A CA 1
ATOM 723 C C . LEU A 1 96 ? 7.536 -12.204 -0.159 1.00 91.75 96 LEU A C 1
ATOM 725 O O . LEU A 1 96 ? 8.090 -12.656 -1.156 1.00 91.75 96 LEU A O 1
ATOM 729 N N . GLY A 1 97 ? 7.054 -12.988 0.808 1.00 90.56 97 GLY A N 1
ATOM 730 C CA . GLY A 1 97 ? 7.093 -14.451 0.749 1.00 90.56 97 GLY A CA 1
ATOM 731 C C . GLY A 1 97 ? 6.376 -15.012 -0.483 1.00 90.56 97 GLY A C 1
ATOM 732 O O . GLY A 1 97 ? 6.887 -15.924 -1.128 1.00 90.56 97 GLY A O 1
ATOM 733 N N . PHE A 1 98 ? 5.241 -14.422 -0.867 1.00 89.00 98 PHE A N 1
ATOM 734 C CA . PHE A 1 98 ? 4.536 -14.775 -2.099 1.00 89.00 98 PHE A CA 1
ATOM 735 C C . PHE A 1 98 ? 5.380 -14.484 -3.348 1.00 89.00 98 PHE A C 1
ATOM 737 O O . PHE A 1 98 ? 5.499 -15.358 -4.202 1.00 89.00 98 PHE A O 1
ATOM 744 N N . GLN A 1 99 ? 6.030 -13.314 -3.430 1.00 88.69 99 GLN A N 1
ATOM 745 C CA . GLN A 1 99 ? 6.922 -12.983 -4.553 1.00 88.69 99 GLN A CA 1
ATOM 746 C C . GLN A 1 99 ? 8.117 -13.939 -4.662 1.00 88.69 99 GLN A C 1
ATOM 748 O O . GLN A 1 99 ? 8.512 -14.298 -5.773 1.00 88.69 99 GLN A O 1
ATOM 753 N N . TYR A 1 100 ? 8.665 -14.383 -3.525 1.00 90.31 100 TYR A N 1
ATOM 754 C CA . TYR A 1 100 ? 9.679 -15.441 -3.495 1.00 90.31 100 TYR A CA 1
ATOM 755 C C . TYR A 1 100 ? 9.128 -16.776 -4.010 1.00 90.31 100 TYR A C 1
ATOM 757 O O . TYR A 1 100 ? 9.792 -17.446 -4.796 1.00 90.31 100 TYR A O 1
ATOM 765 N N . ALA A 1 101 ? 7.911 -17.156 -3.610 1.00 91.44 101 ALA A N 1
ATOM 766 C CA . ALA A 1 101 ? 7.292 -18.415 -4.023 1.00 91.44 101 ALA A CA 1
ATOM 767 C C . ALA A 1 101 ? 7.019 -18.482 -5.536 1.00 91.44 101 ALA A C 1
ATOM 769 O O . ALA A 1 101 ? 7.173 -19.546 -6.133 1.00 91.44 101 ALA A O 1
ATOM 770 N N . ILE A 1 102 ? 6.662 -17.354 -6.163 1.00 89.50 102 ILE A N 1
ATOM 771 C CA . ILE A 1 102 ? 6.449 -17.267 -7.618 1.00 89.50 102 ILE A CA 1
ATOM 772 C C . ILE A 1 102 ? 7.725 -16.945 -8.412 1.00 89.50 102 ILE A C 1
ATOM 774 O O . ILE A 1 102 ? 7.641 -16.695 -9.609 1.00 89.50 102 ILE A O 1
ATOM 778 N N . GLN A 1 103 ? 8.895 -16.963 -7.762 1.00 88.38 103 GLN A N 1
ATOM 779 C CA . GLN A 1 103 ? 10.210 -16.771 -8.389 1.00 88.38 103 GLN A CA 1
ATOM 780 C C . GLN A 1 103 ? 10.344 -15.448 -9.163 1.00 88.38 103 GLN A C 1
ATOM 782 O O . GLN A 1 103 ? 10.899 -15.405 -10.258 1.00 88.38 103 GLN A O 1
ATOM 787 N N . THR A 1 104 ? 9.849 -14.349 -8.588 1.00 84.25 104 THR A N 1
ATOM 788 C CA . THR A 1 104 ? 10.108 -13.007 -9.141 1.00 84.25 104 THR A CA 1
ATOM 789 C C . THR A 1 104 ? 11.617 -12.740 -9.156 1.00 84.25 104 THR A C 1
ATOM 791 O O . THR A 1 104 ? 12.270 -13.003 -8.150 1.00 84.25 104 THR A O 1
ATOM 794 N N . GLU A 1 105 ? 12.167 -12.192 -10.248 1.00 79.94 105 GLU A N 1
ATOM 795 C CA . GLU A 1 105 ? 13.621 -11.975 -10.407 1.00 79.94 105 GLU A CA 1
ATOM 796 C C . GLU A 1 105 ? 14.240 -11.150 -9.270 1.00 79.94 105 GLU A C 1
ATOM 798 O O . GLU A 1 105 ? 15.325 -11.474 -8.790 1.00 79.94 105 GLU A O 1
ATOM 803 N N . ASN A 1 106 ? 13.539 -10.115 -8.796 1.00 85.56 106 ASN A N 1
ATOM 804 C CA . ASN A 1 106 ? 13.979 -9.313 -7.657 1.00 85.56 106 ASN A CA 1
ATOM 805 C C . ASN A 1 106 ? 12.806 -9.003 -6.705 1.00 85.56 106 ASN A C 1
ATOM 807 O O . ASN A 1 106 ? 12.166 -7.946 -6.783 1.00 85.56 106 ASN A O 1
ATOM 811 N N . PRO A 1 107 ? 12.465 -9.944 -5.803 1.00 84.06 107 PRO A N 1
ATOM 812 C CA . PRO A 1 107 ? 11.262 -9.851 -4.988 1.00 84.06 107 PRO A CA 1
ATOM 813 C C . PRO A 1 107 ? 11.365 -8.717 -3.963 1.00 84.06 107 PRO A C 1
ATOM 815 O O . PRO A 1 107 ? 10.362 -8.059 -3.696 1.00 84.06 107 PRO A O 1
ATOM 818 N N . ILE A 1 108 ? 12.563 -8.425 -3.442 1.00 87.19 108 ILE A N 1
ATOM 819 C CA . ILE A 1 108 ? 12.778 -7.330 -2.486 1.00 87.19 108 ILE A CA 1
ATOM 820 C C . ILE A 1 108 ? 12.539 -5.978 -3.158 1.00 87.19 108 ILE A C 1
ATOM 822 O O . ILE A 1 108 ? 11.732 -5.192 -2.660 1.00 87.19 108 ILE A O 1
ATOM 826 N N . GLU A 1 109 ? 13.180 -5.716 -4.300 1.00 83.31 109 GLU A N 1
ATOM 827 C CA . GLU A 1 109 ? 13.004 -4.450 -5.022 1.00 83.31 109 GLU A CA 1
ATOM 828 C C . GLU A 1 109 ? 11.552 -4.252 -5.460 1.00 83.31 109 GLU A C 1
ATOM 830 O O . GLU A 1 109 ? 10.975 -3.189 -5.219 1.00 83.31 109 GLU A O 1
ATOM 835 N N . SER A 1 110 ? 10.911 -5.308 -5.977 1.00 80.81 110 SER A N 1
ATOM 836 C CA . SER A 1 110 ? 9.501 -5.256 -6.385 1.00 80.81 110 SER A CA 1
ATOM 837 C C . SER A 1 110 ? 8.542 -4.935 -5.230 1.00 80.81 110 SER A C 1
ATOM 839 O O . SER A 1 110 ? 7.446 -4.412 -5.444 1.00 80.81 110 SER A O 1
ATOM 841 N N . ARG A 1 111 ? 8.931 -5.247 -3.986 1.00 88.69 111 ARG A N 1
ATOM 842 C CA . ARG A 1 111 ? 8.106 -5.045 -2.788 1.00 88.69 111 ARG A CA 1
ATOM 843 C C . ARG A 1 111 ? 8.446 -3.790 -2.014 1.00 88.69 111 ARG A C 1
ATOM 845 O O . ARG A 1 111 ? 7.590 -3.345 -1.249 1.00 88.69 111 ARG A O 1
ATOM 852 N N . LEU A 1 112 ? 9.625 -3.208 -2.197 1.00 88.75 112 LEU A N 1
ATOM 853 C CA . LEU A 1 112 ? 10.073 -2.057 -1.419 1.00 88.75 112 LEU A CA 1
ATOM 854 C C . LEU A 1 112 ? 9.113 -0.870 -1.567 1.00 88.75 112 LEU A C 1
ATOM 856 O O . LEU A 1 112 ? 8.593 -0.361 -0.573 1.00 88.75 112 LEU A O 1
ATOM 860 N N . ILE A 1 113 ? 8.813 -0.482 -2.808 1.00 88.75 113 ILE A N 1
ATOM 861 C CA . ILE A 1 113 ? 7.945 0.663 -3.108 1.00 88.75 113 ILE A CA 1
ATOM 862 C C . ILE A 1 113 ? 6.506 0.431 -2.604 1.00 88.75 113 ILE A C 1
ATOM 864 O O . ILE A 1 113 ? 6.012 1.268 -1.842 1.00 88.75 113 ILE A O 1
ATOM 868 N N . PRO A 1 114 ? 5.835 -0.700 -2.913 1.00 87.56 114 PRO A N 1
ATOM 869 C CA . PRO A 1 114 ? 4.525 -1.008 -2.333 1.00 87.56 114 PRO A CA 1
ATOM 870 C C . PRO A 1 114 ? 4.522 -1.065 -0.800 1.00 87.56 114 PRO A C 1
ATOM 872 O O . PRO A 1 114 ? 3.541 -0.666 -0.168 1.00 87.56 114 PRO A O 1
ATOM 875 N N . THR A 1 115 ? 5.609 -1.535 -0.183 1.00 91.62 115 THR A N 1
ATOM 876 C CA . THR A 1 115 ? 5.741 -1.594 1.280 1.00 91.62 115 THR A CA 1
ATOM 877 C C . THR A 1 115 ? 5.774 -0.194 1.875 1.00 91.62 115 THR A C 1
ATOM 879 O O . THR A 1 115 ? 4.984 0.098 2.769 1.00 91.62 115 THR A O 1
ATOM 882 N N . ILE A 1 116 ? 6.606 0.700 1.335 1.00 92.50 116 ILE A N 1
ATOM 883 C CA . ILE A 1 116 ? 6.671 2.099 1.779 1.00 92.50 116 ILE A CA 1
ATOM 884 C C . ILE A 1 116 ? 5.310 2.773 1.589 1.00 92.50 116 ILE A C 1
ATOM 886 O O . ILE A 1 116 ? 4.765 3.329 2.541 1.00 92.50 116 ILE A O 1
ATOM 890 N N . ALA A 1 117 ? 4.723 2.659 0.393 1.00 92.00 117 ALA A N 1
ATOM 891 C CA . ALA A 1 117 ? 3.428 3.254 0.077 1.00 92.00 117 ALA A CA 1
ATOM 892 C C . ALA A 1 117 ? 2.343 2.807 1.064 1.00 92.00 117 ALA A C 1
ATOM 894 O O . ALA A 1 117 ? 1.635 3.623 1.654 1.00 92.00 117 ALA A O 1
ATOM 895 N N . SER A 1 118 ? 2.234 1.499 1.278 1.00 92.94 118 SER A N 1
ATOM 896 C CA . SER A 1 118 ? 1.207 0.921 2.135 1.00 92.94 118 SER A CA 1
ATOM 897 C C . SER A 1 118 ? 1.416 1.268 3.617 1.00 92.94 118 SER A C 1
ATOM 899 O O . SER A 1 118 ? 0.447 1.594 4.308 1.00 92.94 118 SER A O 1
ATOM 901 N N . GLN A 1 119 ? 2.666 1.325 4.093 1.00 95.31 119 GLN A N 1
ATOM 902 C CA . GLN A 1 119 ? 2.986 1.757 5.456 1.00 95.31 119 GLN A CA 1
ATOM 903 C C . GLN A 1 119 ? 2.682 3.246 5.678 1.00 95.31 119 GLN A C 1
ATOM 905 O O . GLN A 1 119 ? 2.167 3.631 6.732 1.00 95.31 119 GLN A O 1
ATOM 910 N N . SER A 1 120 ? 2.957 4.097 4.686 1.00 95.44 120 SER A N 1
ATOM 911 C CA . SER A 1 120 ? 2.601 5.517 4.735 1.00 95.44 120 SER A CA 1
ATOM 912 C C . SER A 1 120 ? 1.085 5.710 4.785 1.00 95.44 120 SER A C 1
ATOM 914 O O . SER A 1 120 ? 0.591 6.463 5.624 1.00 95.44 120 SER A O 1
ATOM 916 N N . LEU A 1 121 ? 0.331 4.988 3.949 1.00 94.50 121 LEU A N 1
ATOM 917 C CA . LEU A 1 121 ? -1.136 5.024 3.952 1.00 94.50 121 LEU A CA 1
ATOM 918 C C . LEU A 1 121 ? -1.712 4.573 5.301 1.00 94.50 121 LEU A C 1
ATOM 920 O O . LEU A 1 121 ? -2.621 5.215 5.827 1.00 94.50 121 LEU A O 1
ATOM 924 N N . GLN A 1 122 ? -1.148 3.531 5.912 1.00 95.94 122 GLN A N 1
ATOM 925 C CA . GLN A 1 122 ? -1.559 3.083 7.243 1.00 95.94 122 GLN A CA 1
ATOM 926 C C . GLN A 1 122 ? -1.320 4.149 8.314 1.00 95.94 122 GLN A C 1
ATOM 928 O O . GLN A 1 122 ? -2.209 4.420 9.122 1.00 95.94 122 GLN A O 1
ATOM 933 N N . ASN A 1 123 ? -0.158 4.804 8.304 1.00 95.00 123 ASN A N 1
ATOM 934 C CA . ASN A 1 123 ? 0.117 5.888 9.245 1.00 95.00 123 ASN A CA 1
ATOM 935 C C . ASN A 1 123 ? -0.827 7.080 9.043 1.00 95.00 123 ASN A C 1
ATOM 937 O O . ASN A 1 123 ? -1.278 7.671 10.023 1.00 95.00 123 ASN A O 1
ATOM 941 N N . LEU A 1 124 ? -1.216 7.396 7.804 1.00 94.50 124 LEU A N 1
ATOM 942 C CA . LEU A 1 124 ? -2.233 8.419 7.539 1.00 94.50 124 LEU A CA 1
ATOM 943 C C . LEU A 1 124 ? -3.607 8.040 8.109 1.00 94.50 124 LEU A C 1
ATOM 945 O O . LEU A 1 124 ? -4.288 8.903 8.668 1.00 94.50 124 LEU A O 1
ATOM 949 N N . VAL A 1 125 ? -4.018 6.772 8.007 1.00 92.56 125 VAL A N 1
ATOM 950 C CA . VAL A 1 125 ? -5.259 6.276 8.631 1.00 92.56 125 VAL A CA 1
ATOM 951 C C . VAL A 1 125 ? -5.196 6.423 10.149 1.00 92.56 125 VAL A C 1
ATOM 953 O O . VAL A 1 125 ? -6.137 6.937 10.759 1.00 92.56 125 VAL A O 1
ATOM 956 N N . ILE A 1 126 ? -4.074 6.041 10.757 1.00 91.94 126 ILE A N 1
ATOM 957 C CA . ILE A 1 126 ? -3.868 6.167 12.199 1.00 91.94 126 ILE A CA 1
ATOM 958 C C . ILE A 1 126 ? -3.942 7.639 12.637 1.00 91.94 126 ILE A C 1
ATOM 960 O O . ILE A 1 126 ? -4.706 7.975 13.540 1.00 91.94 126 ILE A O 1
ATOM 964 N N . LEU A 1 127 ? -3.237 8.542 11.949 1.00 92.75 127 LEU A N 1
ATOM 965 C CA . LEU A 1 127 ? -3.257 9.980 12.246 1.00 92.75 127 LEU A CA 1
ATOM 966 C C . LEU A 1 127 ? -4.662 10.585 12.135 1.00 92.75 127 LEU A C 1
ATOM 968 O O . LEU A 1 127 ? -5.066 11.381 12.983 1.00 92.75 127 LEU A O 1
ATOM 972 N N . ARG A 1 128 ? -5.425 10.210 11.101 1.00 90.12 128 ARG A N 1
ATOM 973 C CA . ARG A 1 128 ? -6.818 10.656 10.933 1.00 90.12 128 ARG A CA 1
ATOM 974 C C . ARG A 1 128 ? -7.708 10.167 12.073 1.00 90.12 128 ARG A C 1
ATOM 976 O O . ARG A 1 128 ? -8.552 10.925 12.545 1.00 90.12 128 ARG A O 1
ATOM 983 N N . THR A 1 129 ? -7.493 8.936 12.524 1.00 88.38 129 THR A N 1
ATOM 984 C CA . THR A 1 129 ? -8.248 8.330 13.626 1.00 88.38 129 THR A CA 1
ATOM 985 C C . THR A 1 129 ? -7.975 9.059 14.943 1.00 88.38 129 THR A C 1
ATOM 987 O O . THR A 1 129 ? -8.922 9.489 15.598 1.00 88.38 129 THR A O 1
ATOM 990 N N . TYR A 1 130 ? -6.705 9.324 15.272 1.00 86.69 130 TYR A N 1
ATOM 991 C CA . TYR A 1 130 ? -6.344 10.107 16.461 1.00 86.69 130 TYR A CA 1
ATOM 992 C C . TYR A 1 130 ? -6.905 11.530 16.429 1.00 86.69 130 TYR A C 1
ATOM 994 O O . TYR 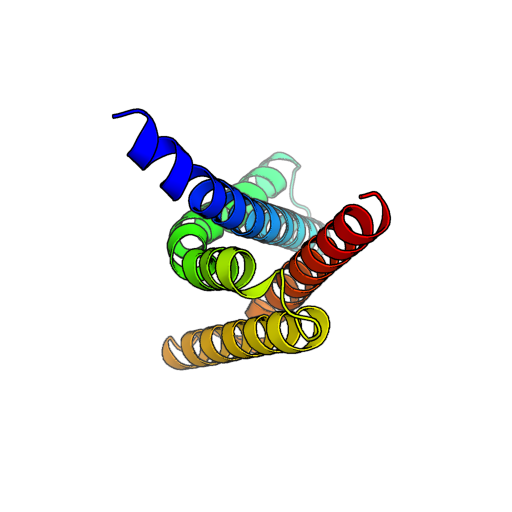A 1 130 ? -7.469 11.992 17.418 1.00 86.69 130 TYR A O 1
ATOM 1002 N N . ARG A 1 131 ? -6.811 12.228 15.288 1.00 85.06 131 ARG A N 1
ATOM 1003 C CA . ARG A 1 131 ? -7.388 13.578 15.150 1.00 85.06 131 ARG A CA 1
ATOM 1004 C C . ARG A 1 131 ? -8.891 13.585 15.399 1.00 85.06 131 ARG A C 1
ATOM 1006 O O . ARG A 1 131 ? -9.384 14.485 16.069 1.00 85.06 131 ARG A O 1
ATOM 1013 N N . LYS A 1 132 ? -9.609 12.586 14.878 1.00 84.94 132 LYS A N 1
ATOM 1014 C CA . LYS A 1 132 ? -11.052 12.452 15.091 1.00 84.94 132 LYS A CA 1
ATOM 1015 C C . LYS A 1 132 ? -11.383 12.202 16.564 1.00 84.94 132 LYS A C 1
ATOM 1017 O O . LYS A 1 132 ? -12.310 12.822 17.062 1.00 84.94 132 LYS A O 1
ATOM 1022 N N . SER A 1 133 ? -10.615 11.352 17.246 1.00 79.50 133 SER A N 1
ATOM 1023 C CA . SER A 1 133 ? -10.807 11.074 18.675 1.00 79.50 133 SER A CA 1
ATOM 1024 C C . SER A 1 133 ? -10.565 12.296 19.564 1.00 79.50 133 SER A C 1
ATOM 1026 O O . SER A 1 133 ? -11.244 12.439 20.566 1.00 79.50 133 SER A O 1
ATOM 1028 N N . ASN A 1 134 ? -9.622 13.170 19.202 1.00 73.31 134 ASN A N 1
ATOM 1029 C CA . ASN A 1 134 ? -9.284 14.365 19.988 1.00 73.31 134 ASN A CA 1
ATOM 1030 C C . ASN A 1 134 ? -10.148 15.596 19.658 1.00 73.31 134 ASN A C 1
ATOM 1032 O O . ASN A 1 134 ? -9.992 16.633 20.295 1.00 73.31 134 ASN A O 1
ATOM 1036 N N . SER A 1 135 ? -10.989 15.517 18.623 1.00 69.75 135 SER A N 1
ATOM 1037 C CA . SER A 1 135 ? -11.896 16.604 18.213 1.00 69.75 135 SER A CA 1
ATOM 1038 C C . SER A 1 135 ? -13.345 16.375 18.668 1.00 69.75 135 SER A C 1
ATOM 1040 O O . SER A 1 135 ? -14.205 17.193 18.347 1.00 69.75 135 SER A O 1
ATOM 1042 N N . ALA A 1 136 ? -13.613 15.244 19.327 1.00 53.91 136 ALA A N 1
ATOM 1043 C CA . ALA A 1 136 ? -14.904 14.844 19.883 1.00 53.91 136 ALA A CA 1
ATOM 1044 C C . ALA A 1 136 ? -14.882 15.004 21.406 1.00 53.91 136 ALA A C 1
ATOM 1046 O O . ALA A 1 136 ? -15.954 15.332 21.958 1.00 53.91 136 ALA A O 1
#

Radius of gyration: 16.83 Å; Cα contacts (8 Å, |Δi|>4): 110; chains: 1; bounding box: 48×35×47 Å

Foldseek 3Di:
DVVVCVVCVQLQVQLCLLLQQLLQLQLQVQLVVCVVPDVDDPVVSNVSSCVRSVVSNVVSSVLSSQLSVCCVVCLPPPCLVVVSLVSLVVSLVVQLVVCVVVPPVCSCVVSVRSSVRNSVSSVVSNVVSVVVVVVD

pLDDT: mean 87.39, std 7.04, range [53.91, 95.94]

Mean predicted aligned error: 5.59 Å

Solvent-accessible surface area (backbone atoms only — not comparable to full-atom values): 7121 Å² total; per-residue (Å²): 117,69,68,62,51,64,68,46,46,64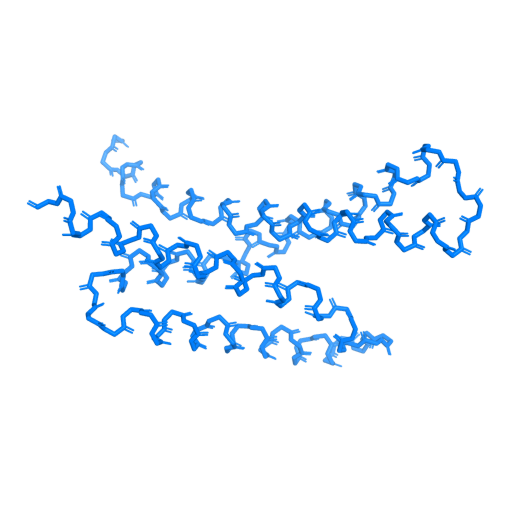,39,53,52,40,13,49,50,51,15,52,53,32,13,51,50,46,6,52,50,44,19,50,51,44,58,72,78,36,98,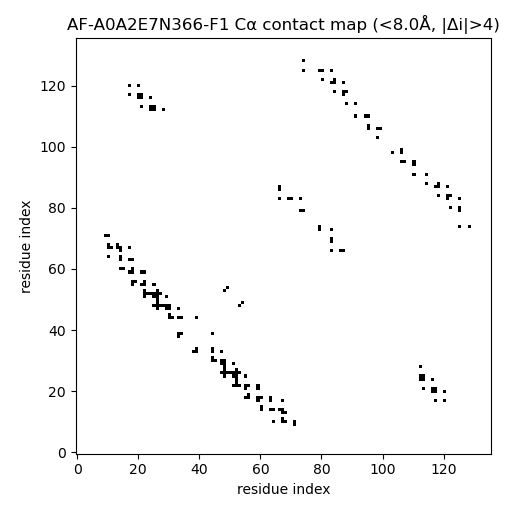57,53,75,68,55,34,50,50,38,20,48,54,43,15,52,60,36,39,65,58,22,55,61,62,27,41,53,62,17,49,48,47,74,72,39,62,86,44,94,56,28,66,60,55,52,52,50,51,48,51,50,52,45,51,51,52,39,52,49,31,54,75,72,63,47,95,54,32,64,70,71,38,47,60,51,41,53,45,48,50,51,53,50,51,51,53,45,53,54,46,51,53,54,65,77,73,109